Protein AF-A0A2V8EPN6-F1 (afdb_monomer_lite)

Sequence (61 aa):
PKLRDIFDKRKDKTMFIIAAGTLRYKDIVNVIDAARGAGVEKVGIVTEGMRRAAGATTGSN

Foldseek 3Di:
DVLLVVQVPDPAQEDEAEDEPPDDPVVCVVVVVVSVVSPRPHYHYDYPVNVVVVVVVVPDD

Radius of gyration: 14.25 Å; chains: 1; bounding box: 42×16×33 Å

Secondary structure (DSSP, 8-state):
-HHHHHHHT-S--EEEEEE-TTS-HHHHHHHHHHHHHTT-SEEEEEEHHHHHHHHTTS---

pLDDT: mean 82.39, std 11.84, range [46.59, 92.44]

Structure (mmCIF, N/CA/C/O backbone):
data_AF-A0A2V8EPN6-F1
#
_entry.id   AF-A0A2V8EPN6-F1
#
loop_
_atom_site.group_PDB
_atom_site.id
_atom_site.type_symbol
_atom_site.label_atom_id
_atom_site.label_alt_id
_atom_site.label_comp_id
_atom_site.label_asym_id
_atom_site.label_entity_id
_atom_site.label_seq_id
_atom_site.pdbx_PDB_ins_code
_atom_site.Cartn_x
_atom_site.Cartn_y
_atom_site.Cartn_z
_atom_site.occupancy
_atom_site.B_iso_or_equiv
_atom_site.auth_seq_id
_atom_site.auth_comp_id
_atom_site.auth_asym_id
_atom_site.auth_atom_id
_atom_site.pdbx_PDB_model_num
ATOM 1 N N . PRO A 1 1 ? -10.806 -12.673 10.504 1.00 63.69 1 PRO A N 1
ATOM 2 C CA . PRO A 1 1 ? -10.047 -12.312 9.284 1.00 63.69 1 PRO A CA 1
ATOM 3 C C . PRO A 1 1 ? -8.703 -11.709 9.694 1.00 63.69 1 PRO A C 1
ATOM 5 O O . PRO A 1 1 ? -8.691 -10.661 10.326 1.00 63.69 1 PRO A O 1
ATOM 8 N N . LYS A 1 2 ? -7.589 -12.388 9.390 1.00 79.62 2 LYS A N 1
ATOM 9 C CA . LYS A 1 2 ? -6.309 -12.207 10.102 1.00 79.62 2 LYS A CA 1
ATOM 10 C C . LYS A 1 2 ? -5.697 -10.801 9.990 1.00 79.62 2 LYS A C 1
ATOM 12 O O . LYS A 1 2 ? -5.110 -10.329 10.953 1.00 79.62 2 LYS A O 1
ATOM 17 N N . LEU A 1 3 ? -5.844 -10.112 8.851 1.00 77.88 3 LEU A N 1
ATOM 18 C CA . LEU A 1 3 ? -5.339 -8.736 8.709 1.00 77.88 3 LEU A CA 1
ATOM 19 C C . LEU A 1 3 ? -6.078 -7.750 9.619 1.00 77.88 3 LEU A C 1
ATOM 21 O O . LEU A 1 3 ? -5.436 -6.911 10.241 1.00 77.88 3 LEU A O 1
ATOM 25 N N . ARG A 1 4 ? -7.405 -7.872 9.719 1.00 78.62 4 ARG A N 1
ATOM 26 C CA . ARG A 1 4 ? -8.216 -6.983 10.552 1.00 78.62 4 ARG A CA 1
ATOM 27 C C . ARG A 1 4 ? -7.793 -7.077 12.010 1.00 78.62 4 ARG A C 1
ATOM 29 O O . ARG A 1 4 ? -7.492 -6.057 12.608 1.00 78.62 4 ARG A O 1
ATOM 36 N N . ASP A 1 5 ? -7.615 -8.290 12.522 1.00 83.75 5 ASP A N 1
ATOM 37 C CA . ASP A 1 5 ? -7.176 -8.523 13.904 1.00 83.75 5 ASP A CA 1
ATOM 38 C C . ASP A 1 5 ? -5.770 -7.951 14.187 1.00 83.75 5 ASP A C 1
ATOM 40 O O . ASP A 1 5 ? -5.476 -7.509 15.300 1.00 83.75 5 ASP A O 1
ATOM 44 N N . ILE A 1 6 ? -4.894 -7.947 13.175 1.00 81.62 6 ILE A N 1
ATOM 45 C CA . ILE A 1 6 ? -3.536 -7.394 13.262 1.00 81.62 6 ILE A CA 1
ATOM 46 C C . ILE A 1 6 ? -3.557 -5.864 13.295 1.00 81.62 6 ILE A C 1
ATOM 48 O O . ILE A 1 6 ? -2.825 -5.268 14.086 1.00 81.62 6 ILE A O 1
ATOM 52 N N . PHE A 1 7 ? -4.343 -5.228 12.424 1.00 80.44 7 PHE A N 1
ATOM 53 C CA . PHE A 1 7 ? -4.364 -3.772 12.287 1.00 80.44 7 PHE A CA 1
ATOM 54 C C . PHE A 1 7 ? -5.256 -3.082 13.317 1.00 80.44 7 PHE A C 1
ATOM 56 O O . PHE A 1 7 ? -4.983 -1.937 13.665 1.00 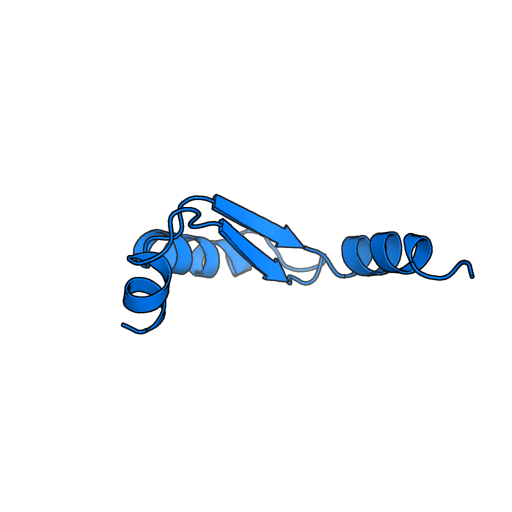80.44 7 PHE A O 1
ATOM 63 N N . ASP A 1 8 ? -6.252 -3.769 13.875 1.00 80.75 8 ASP A N 1
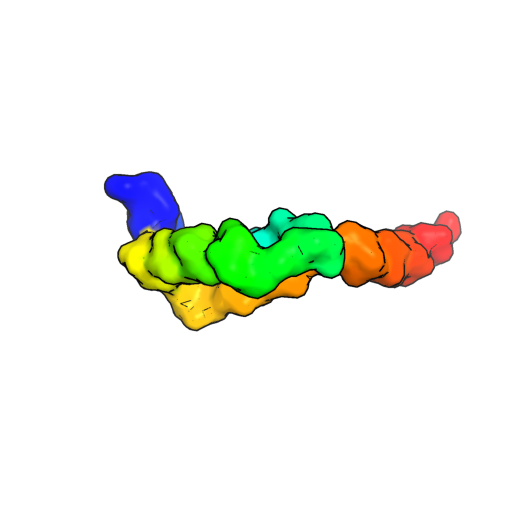ATOM 64 C CA . ASP A 1 8 ? -7.141 -3.190 14.889 1.00 80.75 8 ASP A CA 1
ATOM 65 C C . ASP A 1 8 ? -6.392 -2.792 16.172 1.00 80.75 8 ASP A C 1
ATOM 67 O O . ASP A 1 8 ? -6.695 -1.783 16.800 1.00 80.75 8 ASP A O 1
ATOM 71 N N . LYS A 1 9 ? -5.331 -3.533 16.515 1.00 84.50 9 LYS A N 1
ATOM 72 C CA . LYS A 1 9 ? -4.500 -3.290 17.706 1.00 84.50 9 LYS A CA 1
ATOM 73 C C . LYS A 1 9 ? -3.359 -2.290 17.482 1.00 84.50 9 LYS A C 1
ATOM 75 O O . LYS A 1 9 ? -2.602 -2.017 18.414 1.00 84.50 9 LYS A O 1
ATOM 80 N N . ARG A 1 10 ? -3.174 -1.779 16.260 1.00 83.31 10 ARG A N 1
ATOM 81 C CA . ARG A 1 10 ? -2.046 -0.899 15.913 1.00 83.31 10 ARG A CA 1
ATOM 82 C C . ARG A 1 10 ? -2.470 0.564 15.917 1.00 83.31 10 ARG A C 1
ATOM 84 O O . ARG A 1 10 ? -3.508 0.914 15.370 1.00 83.31 10 ARG A O 1
ATOM 91 N N . LYS A 1 11 ? -1.611 1.420 16.484 1.00 79.75 11 LYS A N 1
ATOM 92 C CA . LYS A 1 11 ? -1.749 2.884 16.395 1.00 79.75 11 LYS A CA 1
ATOM 93 C C . LYS A 1 11 ? -1.471 3.416 14.989 1.00 79.75 11 LYS A C 1
ATOM 95 O O . LYS A 1 11 ? -2.055 4.414 14.603 1.00 79.75 11 LYS A O 1
ATOM 100 N N . ASP A 1 12 ? -0.577 2.759 14.254 1.00 82.19 12 ASP A N 1
ATOM 101 C CA . ASP A 1 12 ? -0.285 3.072 12.858 1.00 82.19 12 ASP A CA 1
ATOM 102 C C . ASP A 1 12 ? -0.691 1.886 11.984 1.00 82.19 12 ASP A C 1
ATOM 104 O O . ASP A 1 12 ? -0.184 0.767 12.137 1.00 82.19 12 ASP A O 1
ATOM 108 N N . LYS A 1 13 ? -1.636 2.132 11.077 1.00 89.75 13 LYS A N 1
ATOM 109 C CA . LYS A 1 13 ? -2.199 1.124 10.181 1.00 89.75 13 LYS A CA 1
ATOM 110 C C . LYS A 1 13 ? -1.682 1.318 8.761 1.00 89.75 13 LYS A C 1
ATOM 112 O O . LYS A 1 13 ? -2.452 1.364 7.806 1.00 89.75 13 LYS A O 1
ATOM 117 N N . THR A 1 14 ? -0.365 1.440 8.631 1.00 90.44 14 THR A N 1
ATOM 118 C CA . THR A 1 14 ? 0.326 1.533 7.342 1.00 90.44 14 THR A CA 1
ATOM 119 C C . THR A 1 14 ? 0.737 0.149 6.831 1.00 90.44 14 THR A C 1
ATOM 121 O O . THR A 1 14 ? 1.241 -0.685 7.588 1.00 90.44 14 THR A O 1
ATOM 124 N N . MET A 1 15 ? 0.549 -0.103 5.535 1.00 89.69 15 MET A N 1
ATOM 125 C CA . MET A 1 15 ? 0.980 -1.324 4.853 1.00 89.69 15 MET A CA 1
ATOM 126 C C . MET A 1 15 ? 1.756 -0.994 3.579 1.00 89.69 15 MET A C 1
ATOM 128 O O . MET A 1 15 ? 1.357 -0.118 2.817 1.00 89.69 15 MET A O 1
ATOM 132 N N . PHE A 1 16 ? 2.830 -1.740 3.319 1.00 90.56 16 PHE A N 1
ATOM 133 C CA . PHE A 1 16 ? 3.591 -1.651 2.075 1.00 90.56 16 PHE A CA 1
ATOM 134 C C . PHE A 1 16 ? 3.368 -2.895 1.217 1.00 90.56 16 PHE A C 1
ATOM 136 O O . PHE A 1 16 ? 3.507 -4.020 1.697 1.00 90.56 16 PHE A O 1
ATOM 143 N N . ILE A 1 17 ? 3.032 -2.687 -0.054 1.00 89.50 17 ILE A N 1
ATOM 144 C CA . ILE A 1 17 ? 2.838 -3.735 -1.054 1.00 89.50 17 ILE A CA 1
ATOM 145 C C . ILE A 1 17 ? 4.026 -3.699 -2.001 1.00 89.50 17 ILE A C 1
ATOM 147 O O . ILE A 1 17 ? 4.281 -2.689 -2.654 1.00 89.50 17 ILE A O 1
ATOM 151 N N . ILE A 1 18 ? 4.737 -4.814 -2.106 1.00 90.00 18 ILE A N 1
ATOM 152 C CA . ILE A 1 18 ? 5.744 -4.983 -3.147 1.00 90.00 18 ILE A CA 1
ATOM 153 C C . ILE A 1 18 ? 5.027 -5.374 -4.433 1.00 90.00 18 ILE A C 1
ATOM 155 O O . ILE A 1 18 ? 4.368 -6.412 -4.481 1.00 90.00 18 ILE A O 1
ATOM 159 N N . ALA A 1 19 ? 5.191 -4.569 -5.477 1.00 87.19 19 ALA A N 1
ATOM 160 C CA . ALA A 1 19 ? 4.619 -4.834 -6.790 1.00 87.19 19 ALA A CA 1
ATOM 161 C C . ALA A 1 19 ? 5.699 -4.777 -7.875 1.00 87.19 19 ALA A C 1
ATOM 163 O O . ALA A 1 19 ? 6.659 -4.006 -7.794 1.00 87.19 19 ALA A O 1
ATOM 164 N N . ALA A 1 20 ? 5.542 -5.585 -8.922 1.00 87.88 20 ALA A N 1
ATOM 165 C CA . ALA A 1 20 ? 6.364 -5.439 -10.114 1.00 87.88 20 ALA A CA 1
ATOM 166 C C . ALA A 1 20 ? 5.970 -4.150 -10.854 1.00 87.88 20 ALA A C 1
ATOM 168 O O . ALA A 1 20 ? 4.786 -3.872 -11.032 1.00 87.88 20 ALA A O 1
ATOM 169 N N . GLY A 1 21 ? 6.959 -3.375 -11.310 1.00 83.38 21 GLY A N 1
ATOM 170 C CA . GLY A 1 21 ? 6.722 -2.107 -12.019 1.00 83.38 21 GLY A CA 1
ATOM 171 C C . GLY A 1 21 ? 6.045 -2.263 -13.386 1.00 83.38 21 GLY A C 1
ATOM 172 O O . GLY A 1 21 ? 5.619 -1.279 -13.973 1.00 83.38 21 GLY A O 1
ATOM 173 N N . THR A 1 22 ? 5.940 -3.494 -13.887 1.00 85.94 22 THR A N 1
ATOM 174 C CA . THR A 1 22 ? 5.264 -3.844 -15.1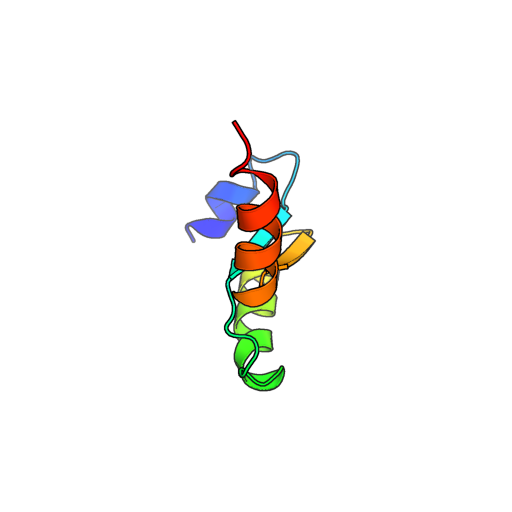41 1.00 85.94 22 THR A CA 1
ATOM 175 C C . THR A 1 22 ? 3.778 -4.159 -14.961 1.00 85.94 22 THR A C 1
ATOM 177 O O . THR A 1 22 ? 3.069 -4.308 -15.956 1.00 85.94 22 THR A O 1
ATOM 180 N N . LEU A 1 23 ? 3.290 -4.287 -13.720 1.00 87.31 23 LEU A N 1
ATOM 181 C CA . LEU A 1 23 ? 1.878 -4.563 -13.462 1.00 87.31 23 LEU A CA 1
ATOM 182 C C . LEU A 1 23 ? 1.022 -3.348 -13.804 1.00 87.31 23 LEU A C 1
ATOM 184 O O . LEU A 1 23 ? 1.373 -2.207 -13.499 1.00 87.31 23 LEU A O 1
ATOM 188 N N . ARG A 1 24 ? -0.147 -3.598 -14.397 1.00 87.75 24 ARG A N 1
ATOM 189 C CA . ARG A 1 24 ? -1.115 -2.531 -14.647 1.00 87.75 24 ARG A CA 1
ATOM 190 C C . ARG A 1 24 ? -1.844 -2.205 -13.354 1.00 87.75 24 ARG A C 1
ATOM 192 O O . ARG A 1 24 ? -2.104 -3.076 -12.529 1.00 87.75 24 ARG A O 1
ATOM 199 N N . TYR A 1 25 ? -2.279 -0.957 -13.229 1.00 84.38 25 TYR A N 1
ATOM 200 C CA . TYR A 1 25 ? -3.035 -0.493 -12.065 1.00 84.38 25 TYR A CA 1
ATOM 201 C C . TYR A 1 25 ? -4.286 -1.344 -11.772 1.00 84.38 25 TYR A C 1
ATOM 203 O O . TYR A 1 25 ? -4.562 -1.688 -10.624 1.00 84.38 25 TYR A O 1
ATOM 211 N N . LYS A 1 26 ? -5.004 -1.767 -12.821 1.00 89.25 26 LYS A N 1
ATOM 212 C CA . LYS A 1 26 ? -6.180 -2.644 -12.703 1.00 89.25 26 LYS A CA 1
ATOM 213 C C . LYS A 1 26 ? -5.870 -3.968 -11.995 1.00 89.25 26 LYS A C 1
ATOM 215 O O . LYS A 1 26 ? -6.742 -4.521 -11.335 1.00 89.25 26 LYS A O 1
ATOM 220 N N . ASP A 1 27 ? -4.645 -4.463 -12.122 1.00 88.88 27 ASP A N 1
ATOM 221 C CA . ASP A 1 27 ? -4.254 -5.751 -11.558 1.00 88.88 27 ASP A CA 1
ATOM 222 C C . ASP A 1 27 ? -3.926 -5.629 -10.052 1.00 88.88 27 ASP A C 1
ATOM 224 O O . ASP A 1 27 ? -4.014 -6.615 -9.325 1.00 88.88 27 ASP A O 1
ATOM 228 N N . ILE A 1 28 ? -3.616 -4.419 -9.553 1.00 89.75 28 ILE A N 1
ATOM 229 C CA . ILE A 1 28 ? -3.269 -4.179 -8.140 1.00 89.75 28 ILE A CA 1
ATOM 230 C C . ILE A 1 28 ? -4.407 -3.563 -7.313 1.00 89.75 28 ILE A C 1
ATOM 232 O O . ILE A 1 28 ? -4.414 -3.706 -6.090 1.00 89.75 28 ILE A O 1
ATOM 236 N N . VAL A 1 29 ? -5.392 -2.914 -7.947 1.00 92.38 29 VAL A N 1
ATOM 237 C CA . VAL A 1 29 ? -6.477 -2.199 -7.243 1.00 92.38 29 VAL A CA 1
ATOM 238 C C . VAL A 1 29 ? -7.259 -3.103 -6.283 1.00 92.38 29 VAL A C 1
ATOM 240 O O . VAL A 1 29 ? -7.480 -2.732 -5.135 1.00 92.38 29 VAL A O 1
ATOM 243 N N . ASN A 1 30 ? -7.541 -4.344 -6.688 1.00 92.44 30 ASN A N 1
ATOM 244 C CA . ASN A 1 30 ? -8.263 -5.311 -5.857 1.00 92.44 30 ASN A CA 1
ATOM 245 C C . ASN A 1 30 ? -7.513 -5.635 -4.552 1.00 92.44 30 ASN A C 1
ATOM 247 O O . ASN A 1 30 ? -8.127 -5.869 -3.513 1.00 92.44 30 ASN A O 1
ATOM 251 N N . VAL A 1 31 ? -6.176 -5.632 -4.592 1.00 90.19 31 VAL A N 1
ATOM 252 C CA . VAL A 1 31 ? -5.332 -5.876 -3.413 1.00 90.19 31 VAL A CA 1
ATOM 253 C C . VAL A 1 31 ? -5.369 -4.672 -2.470 1.00 90.19 31 VAL A C 1
ATOM 255 O O . VAL A 1 31 ? -5.435 -4.843 -1.253 1.00 90.19 31 VAL A O 1
ATOM 258 N N . ILE A 1 32 ? -5.366 -3.456 -3.023 1.00 91.00 32 ILE A N 1
ATOM 259 C CA . ILE A 1 32 ? -5.475 -2.209 -2.252 1.00 91.00 32 ILE A CA 1
ATOM 260 C C . ILE A 1 32 ? -6.835 -2.139 -1.548 1.00 91.00 32 ILE A C 1
ATOM 262 O O . ILE A 1 32 ? -6.901 -1.809 -0.362 1.00 91.00 32 ILE A O 1
ATOM 266 N N . ASP A 1 33 ? -7.909 -2.498 -2.247 1.00 91.88 33 ASP A N 1
ATOM 267 C CA . ASP A 1 33 ? -9.258 -2.482 -1.681 1.00 91.88 33 ASP A CA 1
ATOM 268 C C . ASP A 1 33 ? -9.428 -3.537 -0.584 1.00 91.88 33 ASP A C 1
ATOM 270 O O . ASP A 1 33 ? -9.974 -3.236 0.479 1.00 91.88 33 ASP A O 1
ATOM 274 N N . ALA A 1 34 ? -8.870 -4.738 -0.771 1.00 90.25 34 ALA A N 1
ATOM 275 C CA . ALA A 1 34 ? -8.831 -5.759 0.275 1.00 90.25 34 ALA A CA 1
ATOM 276 C C . ALA A 1 34 ? -8.055 -5.287 1.519 1.00 90.25 34 ALA A C 1
ATOM 278 O O . ALA A 1 34 ? -8.487 -5.529 2.649 1.00 90.25 34 ALA A O 1
ATOM 279 N N . ALA A 1 35 ? -6.938 -4.577 1.331 1.00 88.88 35 ALA A N 1
ATOM 280 C CA . ALA A 1 35 ? -6.160 -4.012 2.430 1.00 88.88 35 ALA A CA 1
ATOM 281 C C . ALA A 1 35 ? -6.962 -2.978 3.227 1.00 88.88 35 ALA A C 1
ATOM 283 O O . ALA A 1 35 ? -7.020 -3.039 4.458 1.00 88.88 35 ALA A O 1
ATOM 284 N N . ARG A 1 36 ? -7.628 -2.056 2.526 1.00 89.50 36 ARG A N 1
ATOM 285 C CA . ARG A 1 36 ? -8.458 -1.026 3.156 1.00 89.50 36 ARG A CA 1
ATOM 286 C C . ARG A 1 36 ? -9.673 -1.627 3.862 1.00 89.50 36 ARG A C 1
ATOM 288 O O . ARG A 1 36 ? -9.946 -1.264 5.003 1.00 89.50 36 ARG A O 1
ATOM 295 N N . GLY A 1 37 ? -10.335 -2.613 3.255 1.00 88.12 37 GLY A N 1
ATOM 296 C CA . GLY A 1 37 ? -11.411 -3.379 3.898 1.00 88.12 37 GLY A CA 1
ATOM 297 C C . GLY A 1 37 ? -10.956 -4.137 5.152 1.00 88.12 37 GLY A C 1
ATOM 298 O O . GLY A 1 37 ? -11.744 -4.363 6.071 1.00 88.12 37 GLY A O 1
ATOM 299 N N . ALA A 1 38 ? -9.668 -4.476 5.237 1.00 87.50 38 ALA A N 1
ATOM 300 C CA . ALA A 1 38 ? -9.064 -5.086 6.414 1.00 87.50 38 ALA A CA 1
ATOM 301 C C . ALA A 1 38 ? -8.617 -4.077 7.491 1.00 87.50 38 ALA A C 1
ATOM 303 O O . ALA A 1 38 ? -8.055 -4.496 8.499 1.00 87.50 38 ALA A O 1
ATOM 304 N N . GLY A 1 39 ? -8.880 -2.777 7.325 1.00 86.62 39 GLY A N 1
ATOM 305 C CA . GLY A 1 39 ? -8.577 -1.753 8.330 1.00 86.62 39 GLY A CA 1
ATOM 306 C C . GLY A 1 39 ? -7.194 -1.113 8.198 1.00 86.62 39 GLY A C 1
ATOM 307 O O . GLY A 1 39 ? -6.735 -0.478 9.143 1.00 86.62 39 GLY A O 1
ATOM 308 N N . VAL A 1 40 ? -6.527 -1.265 7.052 1.00 90.12 40 VAL A N 1
ATOM 309 C CA . VAL A 1 40 ? -5.319 -0.494 6.724 1.00 90.12 40 VAL A CA 1
ATOM 310 C C . VAL A 1 40 ? -5.716 0.944 6.372 1.00 90.12 40 VAL A C 1
ATOM 312 O O . VAL A 1 40 ? -6.585 1.164 5.530 1.00 90.12 40 VAL A O 1
ATOM 315 N N . GLU A 1 41 ? -5.059 1.925 6.988 1.00 91.31 41 GLU A N 1
ATOM 316 C CA . GLU A 1 41 ? -5.304 3.359 6.772 1.00 91.31 41 GLU A CA 1
ATOM 317 C C . GLU A 1 41 ? -4.439 3.931 5.646 1.00 91.31 41 GLU A C 1
ATOM 319 O O . GLU A 1 41 ? -4.904 4.756 4.858 1.00 91.31 41 GLU A O 1
ATOM 324 N N . LYS A 1 42 ? -3.182 3.485 5.541 1.00 91.19 42 LYS A N 1
ATOM 325 C CA . LYS A 1 42 ? -2.223 3.974 4.540 1.00 91.19 42 LYS A CA 1
ATOM 326 C C . LYS A 1 42 ? -1.618 2.807 3.776 1.00 91.19 42 LYS A C 1
ATOM 328 O O . LYS A 1 42 ? -1.114 1.864 4.379 1.00 91.19 42 LYS A O 1
ATOM 333 N N . VAL A 1 43 ? -1.633 2.883 2.448 1.00 91.38 43 VAL A N 1
ATOM 334 C CA . VAL A 1 43 ? -1.053 1.855 1.574 1.00 91.38 43 VAL A CA 1
ATOM 335 C C . VAL A 1 43 ? 0.060 2.477 0.740 1.00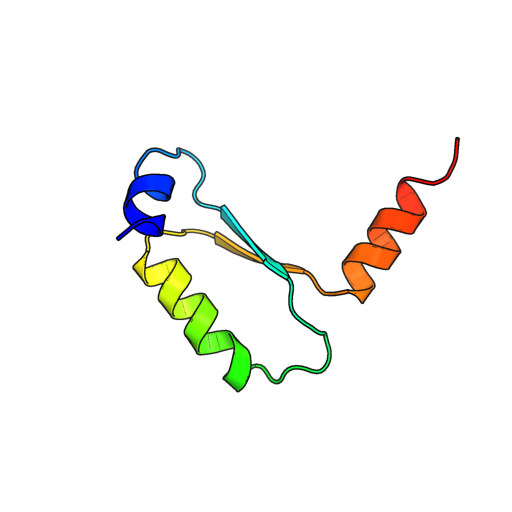 91.38 43 VAL A C 1
ATOM 337 O O . VAL A 1 43 ? -0.193 3.381 -0.051 1.00 91.38 43 VAL A O 1
ATOM 340 N N . GLY A 1 44 ? 1.286 1.992 0.919 1.00 90.88 44 GLY A N 1
ATOM 341 C CA . GLY A 1 44 ? 2.432 2.325 0.077 1.00 90.88 44 GLY A CA 1
ATOM 342 C C . GLY A 1 44 ? 2.720 1.206 -0.919 1.00 90.88 44 GLY A C 1
ATOM 343 O O . GLY A 1 44 ? 2.612 0.031 -0.579 1.00 90.88 44 GLY A O 1
ATOM 344 N N . ILE A 1 45 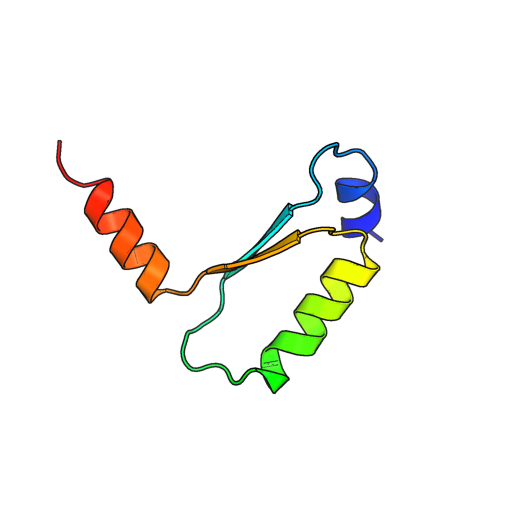? 3.114 1.551 -2.144 1.00 90.06 45 ILE A N 1
ATOM 345 C CA . ILE A 1 45 ? 3.566 0.577 -3.145 1.00 90.06 45 ILE A CA 1
ATOM 346 C C . ILE A 1 45 ? 5.071 0.731 -3.313 1.00 90.06 45 ILE A C 1
ATOM 348 O O . ILE A 1 45 ? 5.574 1.834 -3.513 1.00 90.06 45 ILE A O 1
ATOM 352 N N . VAL A 1 46 ? 5.783 -0.386 -3.233 1.00 90.06 46 VAL A N 1
ATOM 353 C CA . VAL A 1 46 ? 7.229 -0.454 -3.416 1.00 90.06 46 VAL A CA 1
ATOM 354 C C . VAL A 1 46 ? 7.505 -1.276 -4.663 1.00 90.06 46 VAL A C 1
ATOM 356 O O . VAL A 1 46 ? 7.103 -2.436 -4.757 1.00 90.06 46 VAL A O 1
ATOM 359 N N . THR A 1 47 ? 8.205 -0.685 -5.625 1.00 88.56 47 THR A N 1
ATOM 360 C CA . THR A 1 47 ? 8.652 -1.412 -6.815 1.00 88.56 47 THR A CA 1
ATOM 361 C C . THR A 1 47 ? 10.035 -2.011 -6.610 1.00 88.56 47 THR A C 1
ATOM 363 O O . THR A 1 47 ? 10.821 -1.549 -5.782 1.00 88.56 47 THR A O 1
ATOM 366 N N . GLU A 1 48 ? 10.368 -3.024 -7.405 1.00 84.94 48 GLU A N 1
ATOM 367 C CA . GLU A 1 48 ? 11.714 -3.602 -7.408 1.00 84.94 48 GLU A CA 1
ATOM 368 C C . GLU A 1 48 ? 12.801 -2.552 -7.694 1.00 84.94 48 GLU A C 1
ATOM 370 O O . GLU A 1 48 ? 13.844 -2.557 -7.047 1.00 84.94 48 GLU A O 1
ATOM 375 N N . GLY A 1 49 ? 12.532 -1.593 -8.588 1.00 84.19 49 GLY A N 1
ATOM 376 C CA . GLY A 1 49 ? 13.436 -0.467 -8.841 1.00 84.19 49 GLY A CA 1
ATOM 377 C C . GLY A 1 49 ? 13.676 0.390 -7.594 1.00 84.19 49 GLY A C 1
ATOM 378 O O . GLY A 1 49 ? 14.822 0.700 -7.282 1.00 84.19 49 GLY A O 1
ATOM 379 N N . MET A 1 50 ? 12.621 0.699 -6.829 1.00 86.19 50 MET A N 1
ATOM 380 C CA . MET A 1 50 ? 12.742 1.437 -5.563 1.00 86.19 50 MET A CA 1
ATOM 381 C C . MET A 1 50 ? 13.549 0.659 -4.520 1.00 86.19 50 MET A C 1
ATOM 383 O O . MET A 1 50 ? 14.349 1.255 -3.803 1.00 86.19 50 MET A O 1
ATOM 387 N N . ARG A 1 51 ? 13.393 -0.671 -4.451 1.00 83.88 51 ARG A N 1
ATOM 388 C CA . ARG A 1 51 ? 14.197 -1.507 -3.541 1.00 83.88 51 ARG A CA 1
ATOM 389 C C . ARG A 1 51 ? 15.666 -1.531 -3.923 1.00 83.88 51 ARG A C 1
ATOM 391 O O . ARG A 1 51 ? 16.510 -1.431 -3.042 1.00 83.88 51 ARG A O 1
ATOM 398 N N . ARG A 1 52 ? 15.972 -1.637 -5.218 1.00 82.00 52 ARG A N 1
ATOM 399 C CA . ARG A 1 52 ? 17.355 -1.585 -5.715 1.00 82.00 52 ARG A CA 1
ATOM 400 C C . ARG A 1 52 ? 17.994 -0.227 -5.443 1.00 82.00 52 ARG A C 1
ATOM 402 O O . ARG A 1 52 ? 19.120 -0.185 -4.963 1.00 82.00 52 ARG A O 1
ATOM 409 N N . ALA A 1 53 ? 17.259 0.862 -5.673 1.00 77.56 53 ALA A N 1
ATOM 410 C CA . ALA A 1 53 ? 17.712 2.212 -5.347 1.00 77.56 53 ALA A CA 1
ATOM 411 C C . ALA A 1 53 ? 17.974 2.384 -3.837 1.00 77.56 53 ALA A C 1
ATOM 413 O O . ALA A 1 53 ? 19.001 2.932 -3.446 1.00 77.56 53 ALA A O 1
ATOM 414 N N . ALA A 1 54 ? 17.095 1.853 -2.982 1.00 76.19 54 ALA A N 1
ATOM 415 C CA . ALA A 1 54 ? 17.294 1.872 -1.533 1.00 76.19 54 ALA A CA 1
ATOM 416 C C . ALA A 1 54 ? 18.490 1.002 -1.093 1.00 76.19 54 ALA A C 1
ATOM 418 O O . ALA A 1 54 ? 19.296 1.440 -0.277 1.00 76.19 54 ALA A O 1
ATOM 419 N N . GLY A 1 55 ? 18.660 -0.191 -1.675 1.00 62.62 55 GLY A N 1
ATOM 420 C CA . GLY A 1 55 ? 19.786 -1.091 -1.399 1.00 62.62 55 GLY A CA 1
ATOM 421 C C . GLY A 1 55 ? 21.146 -0.525 -1.817 1.00 62.62 55 GLY A C 1
ATOM 422 O O . GLY A 1 55 ? 22.132 -0.746 -1.120 1.00 62.62 55 GLY A O 1
ATOM 423 N N . ALA A 1 56 ? 21.195 0.289 -2.878 1.00 55.00 56 ALA A N 1
ATOM 424 C CA . ALA A 1 56 ? 22.396 1.039 -3.258 1.00 55.00 56 ALA A CA 1
ATOM 425 C C . ALA A 1 56 ? 22.818 2.082 -2.202 1.00 55.00 56 ALA A C 1
ATOM 427 O O . ALA A 1 56 ? 23.967 2.507 -2.191 1.00 55.00 56 ALA A O 1
ATOM 428 N N . THR A 1 57 ? 21.920 2.461 -1.285 1.00 54.03 57 THR A N 1
ATOM 429 C CA . THR A 1 57 ? 22.202 3.426 -0.208 1.00 54.03 57 THR A CA 1
ATOM 430 C C . THR A 1 57 ? 22.676 2.735 1.084 1.00 54.03 57 THR A C 1
ATOM 432 O O . THR A 1 57 ? 23.219 3.387 1.967 1.00 54.03 57 THR A O 1
ATOM 435 N N . THR A 1 58 ? 22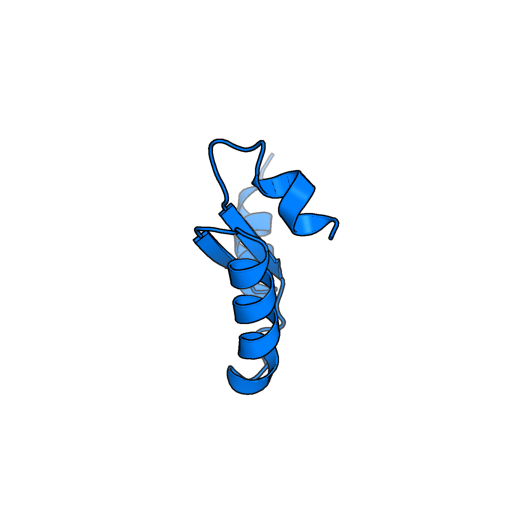.511 1.410 1.214 1.00 55.34 58 THR A N 1
ATOM 436 C CA . THR A 1 58 ? 22.902 0.629 2.414 1.00 55.34 58 THR A CA 1
ATOM 437 C C . THR A 1 58 ? 24.212 -0.160 2.221 1.00 55.34 58 THR A C 1
ATOM 439 O O . THR A 1 58 ? 24.662 -0.840 3.136 1.00 55.34 58 THR A O 1
ATOM 442 N N . GLY A 1 59 ? 24.851 -0.061 1.048 1.00 49.84 59 GLY A N 1
ATOM 443 C CA . GLY A 1 59 ? 26.042 -0.833 0.664 1.00 49.84 59 GLY A CA 1
ATOM 444 C C . GLY A 1 59 ? 27.359 -0.053 0.566 1.00 49.84 59 GLY A C 1
ATOM 445 O O . GLY A 1 59 ? 28.214 -0.448 -0.220 1.00 49.84 59 GLY A O 1
ATOM 446 N N . SER A 1 60 ? 27.535 1.038 1.318 1.00 46.59 60 SER A N 1
ATOM 447 C CA . SER A 1 60 ? 28.856 1.648 1.539 1.00 46.59 60 SER A CA 1
ATOM 448 C C . SER A 1 60 ? 29.207 1.550 3.015 1.00 46.59 60 SER A C 1
ATOM 450 O O . SER A 1 60 ? 28.790 2.392 3.805 1.00 46.59 60 SER A O 1
ATOM 452 N N . ASN A 1 61 ? 29.950 0.505 3.367 1.00 47.31 61 ASN A N 1
ATOM 453 C CA . ASN A 1 61 ? 30.770 0.445 4.571 1.00 47.31 61 ASN A CA 1
ATOM 454 C C . ASN A 1 61 ? 31.982 -0.439 4.286 1.00 47.31 61 ASN A C 1
ATOM 456 O O . ASN A 1 61 ? 31.758 -1.559 3.771 1.00 47.31 61 ASN A O 1
#